Protein AF-A0A6G1A728-F1 (afdb_monomer_lite)

Structure (mmCIF, N/CA/C/O backbone):
data_AF-A0A6G1A728-F1
#
_entry.id   AF-A0A6G1A728-F1
#
loop_
_atom_site.group_PDB
_atom_site.id
_atom_site.type_symbol
_atom_site.label_atom_id
_atom_site.label_alt_id
_atom_site.label_comp_id
_atom_site.label_asym_id
_atom_site.label_entity_id
_atom_site.label_seq_id
_atom_site.pdbx_PDB_ins_code
_atom_site.Cartn_x
_atom_site.Cartn_y
_atom_site.Cartn_z
_atom_site.occupancy
_atom_site.B_iso_or_equiv
_atom_site.auth_seq_id
_atom_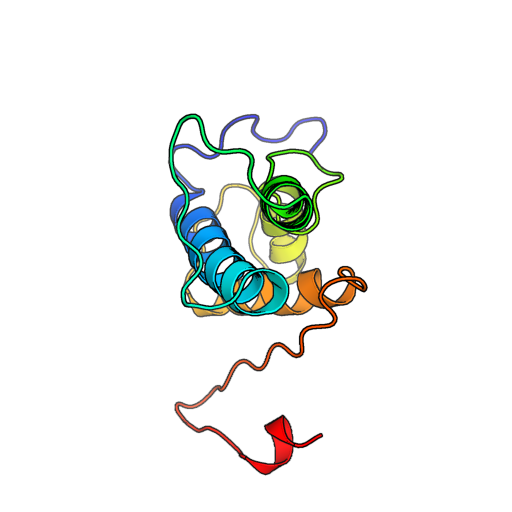site.auth_comp_id
_atom_site.auth_asym_id
_atom_site.auth_atom_id
_atom_site.pdbx_PDB_model_num
ATOM 1 N N . GLY A 1 1 ? 0.989 16.350 -1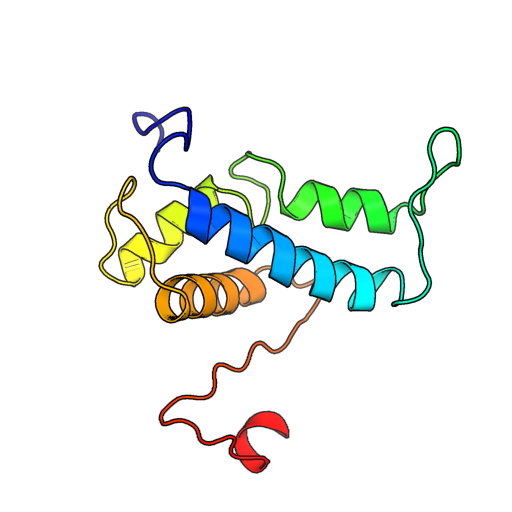.167 1.00 59.88 1 GLY A N 1
ATOM 2 C CA . GLY A 1 1 ? 2.352 16.926 -1.244 1.00 59.88 1 GLY A CA 1
ATOM 3 C C . GLY A 1 1 ? 2.675 17.545 -2.598 1.00 59.88 1 GLY A C 1
ATOM 4 O O . GLY A 1 1 ? 3.243 16.864 -3.437 1.00 59.88 1 GLY A O 1
ATOM 5 N N . GLY A 1 2 ? 2.309 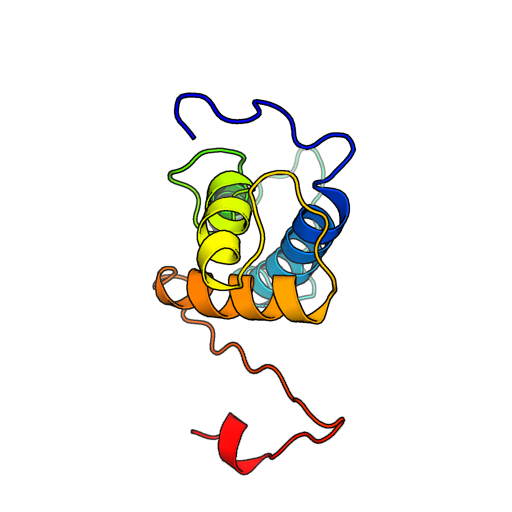18.804 -2.850 1.00 80.50 2 GLY A N 1
ATOM 6 C CA . GLY A 1 2 ? 2.964 19.608 -3.904 1.00 80.50 2 GLY A CA 1
ATOM 7 C C . GLY A 1 2 ? 4.299 20.202 -3.431 1.00 80.50 2 GLY A C 1
ATOM 8 O O . GLY A 1 2 ? 5.167 20.496 -4.235 1.00 80.50 2 GLY A O 1
ATOM 9 N N . THR A 1 3 ? 4.460 20.297 -2.110 1.00 90.69 3 THR A N 1
ATOM 10 C CA . THR A 1 3 ? 5.606 20.867 -1.385 1.00 90.69 3 THR A CA 1
ATOM 11 C C . THR A 1 3 ? 6.210 19.888 -0.367 1.00 90.69 3 THR A C 1
ATOM 13 O O . THR A 1 3 ? 7.039 20.273 0.449 1.00 90.69 3 THR A O 1
ATOM 16 N N . GLY A 1 4 ? 5.741 18.634 -0.360 1.00 93.12 4 GLY A N 1
ATOM 17 C CA . GLY A 1 4 ? 6.214 17.604 0.571 1.00 93.12 4 GLY A CA 1
ATOM 18 C C . GLY A 1 4 ? 7.537 16.969 0.123 1.00 93.12 4 GLY A C 1
ATOM 19 O O . GLY A 1 4 ? 8.063 17.342 -0.926 1.00 93.12 4 GLY A O 1
ATOM 20 N N . PRO A 1 5 ? 8.051 15.983 0.880 1.00 95.81 5 PRO A N 1
ATOM 21 C CA . PRO A 1 5 ? 9.279 15.279 0.528 1.00 95.81 5 PRO A CA 1
ATOM 22 C C . PRO A 1 5 ? 9.219 14.662 -0.874 1.00 95.81 5 PRO A C 1
ATOM 24 O O . PRO A 1 5 ? 8.189 14.124 -1.280 1.00 95.81 5 PRO A O 1
ATOM 27 N N . THR A 1 6 ? 10.345 14.701 -1.585 1.00 97.31 6 THR A N 1
ATOM 28 C CA . THR A 1 6 ? 10.554 14.019 -2.876 1.00 97.31 6 THR A CA 1
ATOM 29 C C . THR A 1 6 ? 11.301 12.690 -2.727 1.00 97.31 6 THR A C 1
ATOM 31 O O . THR A 1 6 ? 11.535 12.000 -3.714 1.00 97.31 6 THR A O 1
ATOM 34 N N . SER A 1 7 ? 11.671 12.329 -1.496 1.00 97.69 7 SER A N 1
ATOM 35 C CA . SER A 1 7 ? 12.308 11.067 -1.129 1.00 97.69 7 SER A CA 1
ATOM 36 C C . SER A 1 7 ? 11.806 10.601 0.237 1.00 97.69 7 SER A C 1
ATOM 38 O O . SER A 1 7 ? 11.538 11.418 1.127 1.00 97.69 7 SER A O 1
ATOM 40 N N . 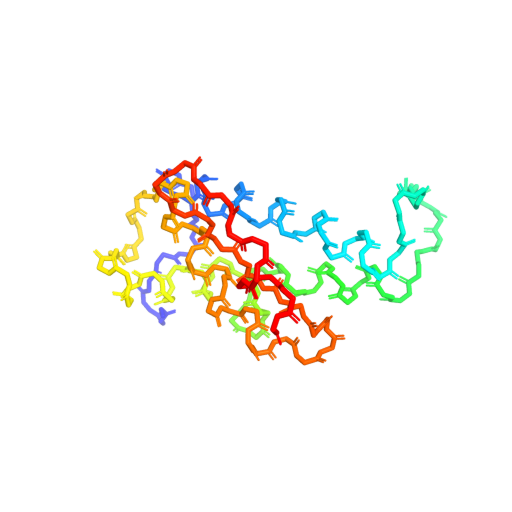ASP A 1 8 ? 11.686 9.284 0.401 1.00 98.25 8 ASP A N 1
ATOM 41 C CA . ASP A 1 8 ? 11.302 8.637 1.652 1.00 98.25 8 ASP A CA 1
ATOM 42 C C . ASP A 1 8 ? 12.484 8.103 2.482 1.00 98.25 8 ASP A C 1
ATOM 44 O O . ASP A 1 8 ? 12.291 7.505 3.546 1.00 98.25 8 ASP A O 1
ATOM 48 N N . THR A 1 9 ? 13.720 8.360 2.039 1.00 98.31 9 THR A N 1
ATOM 49 C CA . THR A 1 9 ? 14.931 7.987 2.777 1.00 98.31 9 THR A CA 1
ATOM 50 C C . THR A 1 9 ? 14.896 8.544 4.202 1.00 98.31 9 THR A C 1
ATOM 52 O O . THR A 1 9 ? 14.697 9.737 4.420 1.00 98.31 9 THR A O 1
ATOM 55 N N . GLY A 1 10 ? 15.113 7.667 5.185 1.00 97.12 10 GLY A N 1
ATOM 56 C CA . GLY A 1 10 ? 15.159 8.019 6.607 1.00 97.12 10 GLY A CA 1
ATOM 57 C C . GLY A 1 10 ? 13.825 7.920 7.354 1.00 97.12 10 GLY A C 1
ATOM 58 O O . GLY A 1 10 ? 13.838 7.954 8.580 1.00 97.12 10 GLY A O 1
ATOM 59 N N . TRP A 1 11 ? 12.690 7.738 6.667 1.00 97.56 11 TRP A N 1
ATOM 60 C CA . TRP A 1 11 ? 11.380 7.659 7.338 1.00 97.56 11 TRP A CA 1
ATOM 61 C C . TRP A 1 11 ? 10.397 6.645 6.737 1.00 97.56 11 TRP A C 1
ATOM 63 O O . TRP A 1 11 ? 9.546 6.118 7.454 1.00 97.56 11 TRP A O 1
ATOM 73 N N . GLY A 1 12 ? 10.522 6.319 5.450 1.00 98.31 12 GLY A N 1
ATOM 74 C CA . GLY A 1 12 ? 9.568 5.484 4.716 1.00 98.31 12 GLY A CA 1
ATOM 75 C C . GLY A 1 12 ? 9.694 3.977 4.931 1.00 98.31 12 GLY A C 1
ATOM 76 O O . GLY A 1 12 ? 8.897 3.226 4.378 1.00 98.31 12 GLY A O 1
ATOM 77 N N . CYS A 1 13 ? 10.660 3.491 5.716 1.00 98.38 13 CYS A N 1
ATOM 78 C CA . CYS A 1 13 ? 11.003 2.064 5.729 1.00 98.38 13 CYS A CA 1
ATOM 79 C C . CYS A 1 13 ? 9.824 1.142 6.092 1.00 98.38 13 CYS A C 1
ATOM 81 O O . CYS A 1 13 ? 9.608 0.150 5.400 1.00 98.38 13 CYS A O 1
ATOM 83 N N . MET A 1 14 ? 9.000 1.479 7.094 1.00 98.62 14 MET A N 1
ATOM 84 C CA . MET A 1 14 ? 7.811 0.672 7.412 1.00 98.62 14 MET A CA 1
ATOM 85 C C . MET A 1 14 ? 6.728 0.773 6.328 1.00 98.62 14 MET A C 1
ATOM 87 O O . MET A 1 14 ? 6.035 -0.205 6.059 1.00 98.62 14 MET A O 1
ATOM 91 N N . LEU A 1 15 ? 6.599 1.925 5.664 1.00 98.62 15 LEU A N 1
ATOM 92 C CA . LEU A 1 15 ? 5.668 2.091 4.547 1.00 98.62 15 LEU A CA 1
ATOM 93 C C . LEU A 1 15 ? 6.088 1.172 3.389 1.00 98.62 15 LEU A C 1
ATOM 95 O O . LEU A 1 15 ? 5.245 0.471 2.838 1.00 98.62 15 LEU A O 1
ATOM 99 N N . ARG A 1 16 ? 7.394 1.090 3.092 1.00 98.81 16 ARG A N 1
ATOM 100 C CA . ARG A 1 16 ? 7.961 0.155 2.105 1.00 98.81 16 ARG A CA 1
ATOM 101 C C . ARG A 1 16 ? 7.771 -1.309 2.506 1.00 98.81 16 ARG A C 1
ATOM 103 O O . ARG A 1 16 ? 7.404 -2.122 1.662 1.00 98.81 16 ARG A O 1
ATOM 110 N N . CYS A 1 17 ? 7.937 -1.659 3.783 1.00 98.75 17 CYS A N 1
ATOM 111 C CA . CYS A 1 17 ? 7.603 -3.001 4.277 1.00 98.75 17 CYS A CA 1
ATOM 112 C C . CYS A 1 17 ? 6.120 -3.339 4.059 1.00 98.75 17 CYS A C 1
ATOM 114 O O . CYS A 1 17 ? 5.805 -4.429 3.583 1.00 98.75 17 CYS A O 1
ATOM 116 N N . GLY A 1 18 ? 5.224 -2.385 4.334 1.00 98.81 18 GLY A N 1
ATOM 117 C CA . GLY A 1 18 ? 3.797 -2.493 4.034 1.00 98.81 18 GLY A CA 1
ATOM 118 C C . GLY A 1 18 ? 3.523 -2.710 2.545 1.00 98.81 18 GLY A C 1
ATOM 119 O O . GLY A 1 18 ? 2.775 -3.616 2.187 1.00 98.81 18 GLY A O 1
ATOM 120 N N . GLN A 1 19 ? 4.179 -1.944 1.668 1.00 98.88 19 GLN A N 1
ATOM 121 C CA . GLN A 1 19 ? 4.084 -2.145 0.220 1.00 98.88 19 GLN A CA 1
ATOM 122 C C . GLN A 1 19 ? 4.514 -3.558 -0.182 1.00 98.88 19 GLN A C 1
ATOM 124 O O . GLN A 1 19 ? 3.799 -4.205 -0.935 1.00 98.88 19 GLN A O 1
ATOM 129 N N . MET A 1 20 ? 5.638 -4.069 0.331 1.00 98.88 20 MET A N 1
ATOM 130 C CA . MET A 1 20 ? 6.140 -5.397 -0.040 1.00 98.88 20 MET A CA 1
ATOM 131 C C . MET A 1 20 ? 5.193 -6.528 0.373 1.00 98.88 20 MET A C 1
ATOM 133 O O . MET A 1 20 ? 4.898 -7.402 -0.444 1.00 98.88 20 MET A O 1
ATOM 137 N N . ILE A 1 21 ? 4.689 -6.521 1.613 1.00 98.88 21 ILE A N 1
ATOM 138 C CA . ILE A 1 21 ? 3.772 -7.577 2.068 1.00 98.88 21 ILE A CA 1
ATOM 139 C C . ILE A 1 21 ? 2.427 -7.508 1.333 1.00 98.88 21 ILE A C 1
ATOM 141 O O . ILE A 1 21 ? 1.874 -8.543 0.960 1.00 98.88 21 ILE A O 1
ATOM 145 N N . PHE A 1 22 ? 1.933 -6.300 1.047 1.00 98.88 22 PHE A N 1
ATOM 146 C CA . PHE A 1 22 ? 0.691 -6.121 0.300 1.00 98.88 22 PHE A CA 1
ATOM 147 C C . PHE A 1 22 ? 0.863 -6.491 -1.181 1.00 98.88 22 PHE A C 1
ATOM 149 O O . PHE A 1 22 ? 0.030 -7.196 -1.744 1.00 98.88 22 PHE A O 1
ATOM 156 N N . ALA A 1 23 ? 1.989 -6.125 -1.799 1.00 98.81 23 ALA A N 1
ATOM 157 C CA . ALA A 1 23 ? 2.344 -6.541 -3.154 1.00 98.81 23 ALA A CA 1
ATOM 158 C C . ALA A 1 23 ? 2.429 -8.064 -3.270 1.00 98.81 23 ALA A C 1
ATOM 160 O O . ALA A 1 23 ? 1.931 -8.625 -4.242 1.00 98.81 23 ALA A O 1
ATOM 161 N N . GLN A 1 24 ? 2.981 -8.754 -2.269 1.00 98.81 24 GLN A N 1
ATOM 162 C CA . GLN A 1 24 ? 2.994 -10.215 -2.245 1.00 98.81 24 GLN A CA 1
ATOM 163 C C . GLN A 1 24 ? 1.575 -10.807 -2.198 1.00 98.81 24 GLN A C 1
ATOM 165 O O . GLN A 1 24 ? 1.317 -11.810 -2.866 1.00 98.81 24 GLN A O 1
ATOM 170 N N . ALA A 1 25 ? 0.644 -10.188 -1.464 1.00 98.81 25 ALA A N 1
ATOM 171 C CA . ALA A 1 25 ? -0.763 -10.593 -1.478 1.00 98.81 25 ALA A CA 1
ATOM 172 C C . ALA A 1 25 ? -1.391 -10.402 -2.871 1.00 98.81 25 ALA A C 1
ATOM 174 O O . ALA A 1 25 ? -2.055 -11.311 -3.372 1.00 98.81 25 ALA A O 1
ATOM 175 N N . LEU A 1 26 ? -1.111 -9.278 -3.541 1.00 98.81 26 LEU A N 1
ATOM 176 C CA . LEU A 1 26 ? -1.566 -9.016 -4.911 1.00 98.81 26 LEU A CA 1
ATOM 177 C C . LEU A 1 26 ? -0.951 -9.990 -5.928 1.00 98.81 26 LEU A C 1
ATOM 179 O O . LEU A 1 26 ? -1.649 -10.465 -6.819 1.00 98.81 26 LEU A O 1
ATOM 183 N N . VAL A 1 27 ? 0.326 -10.349 -5.778 1.00 98.81 27 VAL A N 1
ATOM 184 C CA . VAL A 1 27 ? 0.973 -11.393 -6.588 1.00 98.81 27 VAL A CA 1
ATOM 185 C C . VAL A 1 27 ? 0.236 -12.719 -6.414 1.00 98.81 27 VAL A C 1
ATOM 187 O O . VAL A 1 27 ? -0.154 -13.331 -7.404 1.00 98.81 27 VAL A O 1
ATOM 190 N N . CYS A 1 28 ? -0.031 -13.151 -5.179 1.00 98.75 28 CYS A N 1
ATOM 191 C CA . CYS A 1 28 ? -0.803 -14.371 -4.940 1.00 98.75 28 CYS A CA 1
ATOM 192 C C . CYS A 1 28 ? -2.208 -14.297 -5.560 1.00 98.75 28 CYS A C 1
ATOM 194 O O . CYS A 1 28 ? -2.658 -15.275 -6.151 1.00 98.75 28 CYS A O 1
ATOM 196 N N . ARG A 1 29 ? -2.874 -13.139 -5.466 1.00 98.44 29 ARG A N 1
ATOM 197 C CA . ARG A 1 29 ? -4.230 -12.905 -5.983 1.00 98.44 29 ARG A CA 1
ATOM 198 C C . ARG A 1 29 ? -4.326 -12.924 -7.512 1.00 98.44 29 ARG A C 1
ATOM 200 O O . ARG A 1 29 ? -5.340 -13.394 -8.030 1.00 98.44 29 ARG A O 1
ATOM 207 N N . HIS A 1 30 ? -3.323 -12.382 -8.208 1.00 98.62 30 HIS A N 1
ATOM 208 C CA . HIS A 1 30 ? -3.380 -12.092 -9.653 1.00 98.62 30 HIS A CA 1
ATOM 209 C C . HIS A 1 30 ? -2.455 -12.950 -10.519 1.00 98.62 30 HIS A C 1
ATOM 211 O O . HIS A 1 30 ? -2.669 -13.058 -11.725 1.00 98.62 30 HIS A O 1
ATOM 217 N N . LEU A 1 31 ? -1.407 -13.523 -9.930 1.00 98.62 31 LEU A N 1
ATOM 218 C CA . LEU A 1 31 ? -0.386 -14.319 -10.623 1.00 98.62 31 LEU A CA 1
ATOM 219 C C . LEU A 1 31 ? -0.277 -15.741 -10.055 1.00 98.62 31 LEU A C 1
ATOM 221 O O . LEU A 1 31 ? 0.198 -16.641 -10.744 1.00 98.62 31 LEU A O 1
ATOM 225 N N . GLY A 1 32 ? -0.722 -15.948 -8.812 1.00 98.50 32 GLY A N 1
ATOM 226 C CA . GLY A 1 32 ? -0.594 -17.208 -8.088 1.00 98.50 32 GLY A CA 1
ATOM 227 C C . GLY A 1 32 ? 0.751 -17.353 -7.371 1.00 98.50 32 GLY A C 1
ATOM 228 O O . GLY A 1 32 ? 1.760 -16.740 -7.723 1.00 98.50 32 GLY A O 1
ATOM 229 N N . ARG A 1 33 ? 0.779 -18.193 -6.330 1.00 98.50 33 ARG A N 1
ATOM 230 C CA . ARG A 1 33 ? 1.958 -18.379 -5.462 1.00 98.50 33 ARG A CA 1
ATOM 231 C C . ARG A 1 33 ? 3.161 -19.002 -6.181 1.00 98.50 33 ARG A C 1
ATOM 233 O O . ARG A 1 33 ? 4.303 -18.794 -5.750 1.00 98.50 33 ARG A O 1
ATOM 240 N N . ASP A 1 34 ? 2.917 -19.741 -7.257 1.00 98.44 34 ASP A N 1
ATOM 241 C CA . ASP A 1 34 ? 3.942 -20.435 -8.043 1.00 98.44 34 ASP A CA 1
ATOM 242 C C . ASP A 1 34 ? 4.583 -19.557 -9.113 1.00 98.44 34 ASP A C 1
ATOM 244 O O . ASP A 1 34 ? 5.656 -19.893 -9.616 1.00 98.44 34 ASP A O 1
ATOM 248 N N . TRP A 1 35 ? 3.994 -18.395 -9.415 1.00 98.56 35 TRP A N 1
ATOM 249 C CA . TRP A 1 35 ? 4.592 -17.459 -10.354 1.00 98.56 35 TRP A CA 1
ATOM 250 C C . TRP A 1 35 ? 5.985 -17.025 -9.883 1.00 98.56 35 TRP A C 1
ATOM 252 O O . TRP A 1 35 ? 6.236 -16.774 -8.699 1.00 98.56 35 TRP A O 1
ATOM 262 N N . ARG A 1 36 ? 6.922 -16.948 -10.827 1.00 98.38 36 ARG A N 1
ATOM 263 C CA . ARG A 1 36 ? 8.288 -16.478 -10.600 1.00 98.38 36 ARG A CA 1
ATOM 264 C C . ARG A 1 36 ? 8.643 -15.466 -11.668 1.00 98.38 36 ARG A C 1
ATOM 266 O O . ARG A 1 36 ? 8.450 -15.710 -12.858 1.00 98.38 36 ARG A O 1
ATOM 273 N N . TRP A 1 37 ? 9.237 -14.364 -11.234 1.00 98.31 37 TRP A N 1
ATOM 274 C CA . TRP A 1 37 ? 9.858 -13.426 -12.149 1.00 98.31 37 TRP A CA 1
ATOM 275 C C . TRP A 1 37 ? 11.133 -14.037 -12.739 1.00 98.31 37 TRP A C 1
ATOM 277 O O . TRP A 1 37 ? 11.885 -14.739 -12.061 1.00 98.31 37 TRP A O 1
ATOM 287 N N . THR A 1 38 ? 11.400 -13.783 -14.015 1.00 97.88 38 THR A N 1
ATOM 288 C CA . THR A 1 38 ? 12.654 -14.186 -14.658 1.00 97.88 38 THR A CA 1
ATOM 289 C C . THR A 1 38 ? 13.061 -13.116 -15.651 1.00 97.88 38 THR A C 1
ATOM 291 O O . THR A 1 38 ? 12.273 -12.725 -16.516 1.00 97.88 38 THR A O 1
ATOM 294 N N . GLN A 1 39 ? 14.309 -12.663 -15.552 1.00 96.81 39 GLN A N 1
ATOM 295 C CA . GLN A 1 39 ? 14.863 -11.696 -16.488 1.00 96.81 39 GLN A CA 1
ATOM 296 C C . GLN A 1 39 ? 14.772 -12.230 -17.927 1.00 96.81 39 GLN A C 1
ATOM 298 O O . GLN A 1 39 ? 14.959 -13.421 -18.169 1.00 96.81 39 GLN A O 1
ATOM 303 N N . ARG A 1 40 ? 14.497 -11.344 -18.892 1.00 95.38 40 ARG A N 1
ATOM 304 C CA . ARG A 1 40 ? 14.354 -11.665 -20.330 1.00 95.38 40 ARG A CA 1
ATOM 305 C C . ARG A 1 40 ? 13.159 -12.558 -20.694 1.00 95.38 40 ARG A C 1
ATOM 307 O O . ARG A 1 40 ? 13.012 -12.902 -21.862 1.00 95.38 40 ARG A O 1
ATOM 314 N N . LYS A 1 41 ? 12.279 -12.897 -19.746 1.00 97.31 41 LYS A N 1
ATOM 315 C CA . LYS A 1 41 ? 10.970 -13.490 -20.050 1.00 97.31 41 LYS A CA 1
ATOM 316 C C . LYS A 1 41 ? 9.889 -12.419 -20.013 1.00 97.31 41 LYS A C 1
ATOM 318 O O . LYS A 1 41 ? 9.871 -11.588 -19.102 1.00 97.31 41 LYS A O 1
ATOM 323 N N . ARG A 1 42 ? 8.970 -12.467 -20.982 1.00 96.75 42 ARG A N 1
ATOM 324 C CA . ARG A 1 42 ? 7.759 -11.644 -20.948 1.00 96.75 42 ARG A CA 1
ATOM 325 C C . ARG A 1 42 ? 6.935 -12.043 -19.725 1.00 96.75 42 ARG A C 1
ATOM 327 O O . ARG A 1 42 ? 6.657 -13.223 -19.529 1.00 96.75 42 ARG A O 1
ATOM 334 N N . GLN A 1 43 ? 6.579 -11.054 -18.912 1.00 98.31 43 GLN A N 1
ATOM 335 C CA . GLN A 1 43 ? 5.703 -11.245 -17.761 1.00 98.31 43 GLN A CA 1
ATOM 336 C C . GLN A 1 43 ? 4.236 -11.051 -18.177 1.00 98.31 43 GLN A C 1
ATOM 338 O O . GLN A 1 43 ? 3.991 -10.336 -19.154 1.00 98.31 43 GLN A O 1
ATOM 343 N N . PRO A 1 44 ? 3.273 -11.673 -17.472 1.00 98.06 44 PRO A N 1
ATOM 344 C CA . PRO A 1 44 ? 1.852 -11.421 -17.697 1.00 98.06 44 PRO A CA 1
ATOM 345 C C . PRO A 1 44 ? 1.512 -9.939 -17.516 1.00 98.06 44 PRO A C 1
ATOM 347 O O . PRO A 1 44 ? 2.120 -9.266 -16.686 1.00 98.06 44 PRO A O 1
ATOM 350 N N . ASP A 1 45 ? 0.504 -9.436 -18.226 1.00 98.31 45 ASP A N 1
ATOM 351 C CA . ASP A 1 45 ? 0.114 -8.023 -18.117 1.00 98.31 45 ASP A CA 1
ATOM 352 C C . ASP A 1 45 ? -0.330 -7.667 -16.681 1.00 98.31 45 ASP A C 1
ATOM 354 O O . ASP A 1 45 ? -0.023 -6.584 -16.182 1.00 98.31 45 ASP A O 1
ATOM 358 N N . SER A 1 46 ? -0.915 -8.627 -15.950 1.00 98.38 46 SER A N 1
ATOM 359 C CA . SER A 1 46 ? -1.267 -8.475 -14.533 1.00 98.38 46 SER A CA 1
ATOM 360 C C . SER A 1 46 ? -0.062 -8.219 -13.621 1.00 98.38 46 SER A C 1
ATOM 362 O O . SER A 1 46 ? -0.213 -7.528 -12.618 1.00 98.38 46 SER A O 1
ATOM 364 N N . TYR A 1 47 ? 1.146 -8.687 -13.964 1.00 98.69 47 TYR A N 1
ATOM 365 C CA . TYR A 1 47 ? 2.359 -8.337 -13.215 1.00 98.69 47 TYR A CA 1
ATOM 366 C C . TYR A 1 47 ? 2.643 -6.837 -13.302 1.00 98.69 47 TYR A C 1
ATOM 368 O O . TYR A 1 47 ? 2.948 -6.208 -12.288 1.00 98.69 47 TYR A O 1
ATOM 376 N N . PHE A 1 48 ? 2.502 -6.252 -14.493 1.00 98.62 48 PHE A N 1
ATOM 377 C CA . PHE A 1 48 ? 2.695 -4.819 -14.680 1.00 98.62 48 PHE A CA 1
ATOM 378 C C . PHE A 1 48 ? 1.591 -4.015 -13.993 1.00 98.62 48 PHE A C 1
ATOM 380 O O . PHE A 1 48 ? 1.900 -2.989 -13.399 1.00 98.62 48 PHE A O 1
ATOM 387 N N . SER A 1 49 ? 0.344 -4.499 -13.983 1.00 98.56 49 SER A N 1
ATOM 388 C CA . SER A 1 49 ? -0.746 -3.886 -13.210 1.00 98.56 49 SER A CA 1
ATOM 389 C C . SER A 1 49 ? -0.473 -3.901 -11.702 1.00 98.56 49 SER A C 1
ATOM 391 O O . SER A 1 49 ? -0.613 -2.863 -11.057 1.00 98.56 49 SER A O 1
ATOM 393 N N . VAL A 1 50 ? -0.010 -5.033 -11.146 1.00 98.75 50 VAL A N 1
ATOM 394 C CA . VAL A 1 50 ? 0.406 -5.117 -9.735 1.00 98.75 50 VAL A CA 1
ATOM 395 C C . VAL A 1 50 ? 1.544 -4.141 -9.465 1.00 98.75 50 VAL A C 1
ATOM 397 O O . VAL A 1 50 ? 1.432 -3.330 -8.555 1.00 98.75 50 VAL A O 1
ATOM 400 N N . LEU A 1 51 ? 2.615 -4.165 -10.262 1.00 98.75 51 LEU A N 1
ATOM 401 C CA . LEU A 1 51 ? 3.756 -3.266 -10.078 1.00 98.75 51 LEU A CA 1
ATOM 402 C C . LEU A 1 51 ? 3.331 -1.793 -10.148 1.00 98.75 51 LEU A C 1
ATOM 404 O O . LEU A 1 51 ? 3.728 -0.997 -9.298 1.00 98.75 51 LEU A O 1
ATOM 408 N N . ASN A 1 52 ? 2.484 -1.445 -11.121 1.00 98.75 52 ASN A N 1
ATOM 409 C CA . ASN A 1 52 ? 1.975 -0.093 -11.317 1.00 98.75 52 ASN A CA 1
ATOM 410 C C . ASN A 1 52 ? 1.207 0.423 -10.094 1.00 98.75 52 ASN A C 1
ATOM 412 O O . ASN A 1 52 ? 1.258 1.618 -9.817 1.00 98.75 52 ASN A O 1
ATOM 416 N N . ALA A 1 53 ? 0.560 -0.448 -9.315 1.00 98.81 53 ALA A N 1
ATOM 417 C CA . ALA A 1 53 ? -0.126 -0.054 -8.088 1.00 98.81 53 ALA A CA 1
ATOM 418 C C . ALA A 1 53 ? 0.825 0.476 -6.992 1.00 98.81 53 ALA A C 1
ATOM 420 O O . ALA A 1 53 ? 0.370 1.210 -6.116 1.00 98.81 53 ALA A O 1
ATOM 421 N N . PHE A 1 54 ? 2.127 0.164 -7.048 1.00 98.88 54 PHE A N 1
ATOM 422 C CA . PHE A 1 54 ? 3.122 0.550 -6.032 1.00 98.88 54 PHE A CA 1
ATOM 423 C C . PHE A 1 54 ? 4.147 1.586 -6.505 1.00 98.88 54 PHE A C 1
ATOM 425 O O . PHE A 1 54 ? 4.960 2.036 -5.696 1.00 98.88 54 PHE A O 1
ATOM 432 N N . ILE A 1 55 ? 4.123 1.974 -7.784 1.00 98.69 55 ILE A N 1
ATOM 433 C CA . ILE A 1 55 ? 5.015 3.011 -8.318 1.00 98.69 55 ILE A CA 1
ATOM 434 C C . ILE A 1 55 ? 4.839 4.314 -7.532 1.00 98.69 55 ILE A C 1
ATOM 436 O O . ILE A 1 55 ? 3.739 4.660 -7.101 1.00 98.69 55 ILE A O 1
ATOM 440 N N . ASP A 1 56 ? 5.928 5.062 -7.355 1.00 98.62 56 ASP A N 1
ATOM 441 C CA . ASP A 1 56 ? 5.952 6.313 -6.595 1.00 98.62 56 ASP A CA 1
ATOM 442 C C . ASP A 1 56 ? 5.333 7.479 -7.378 1.00 98.62 56 ASP A C 1
ATOM 444 O O . ASP A 1 56 ? 5.958 8.502 -7.649 1.00 98.62 56 ASP A O 1
ATOM 448 N N . ARG A 1 57 ? 4.055 7.334 -7.723 1.00 97.94 57 ARG A N 1
ATOM 449 C CA . ARG A 1 57 ? 3.213 8.371 -8.310 1.00 97.94 57 ARG A CA 1
ATOM 450 C C . ARG A 1 57 ? 1.865 8.409 -7.604 1.00 97.94 57 ARG A C 1
ATOM 452 O O . ARG A 1 57 ? 1.386 7.409 -7.085 1.00 97.94 57 ARG A O 1
ATOM 459 N N . LYS A 1 58 ? 1.243 9.586 -7.565 1.00 97.25 58 LYS A N 1
ATOM 460 C CA . LYS A 1 58 ? -0.002 9.810 -6.807 1.00 97.25 58 LYS A CA 1
ATOM 461 C C . LYS A 1 58 ? -1.207 9.059 -7.383 1.00 97.25 58 LYS A C 1
ATOM 463 O O . LYS A 1 58 ? -2.170 8.850 -6.660 1.00 97.25 58 LYS A O 1
ATOM 468 N N . ASP A 1 59 ? -1.158 8.681 -8.654 1.00 97.31 59 ASP A N 1
ATOM 469 C CA . ASP A 1 59 ? -2.180 7.894 -9.352 1.00 97.31 59 ASP A CA 1
ATOM 470 C C . ASP A 1 59 ? -2.090 6.382 -9.070 1.00 97.31 59 ASP A C 1
ATOM 472 O O . ASP A 1 59 ? -3.024 5.649 -9.382 1.00 97.31 59 ASP A O 1
ATOM 476 N N . SER A 1 60 ? -1.019 5.911 -8.430 1.00 98.56 60 SER A N 1
ATOM 477 C CA . SER A 1 60 ? -0.861 4.515 -8.014 1.00 98.56 60 SER A CA 1
ATOM 478 C C . SER A 1 60 ? -1.479 4.266 -6.630 1.00 98.56 60 SER A C 1
ATOM 480 O O . SER A 1 60 ? -1.139 4.962 -5.664 1.00 98.56 60 SER A O 1
ATOM 482 N N . TYR A 1 61 ? -2.354 3.253 -6.528 1.00 98.62 61 TYR A N 1
ATOM 483 C CA . TYR A 1 61 ? -3.180 2.942 -5.345 1.00 98.62 61 TYR A CA 1
ATOM 484 C C . TYR A 1 61 ? -2.402 2.872 -4.027 1.00 98.62 61 TYR A C 1
ATOM 486 O O . TYR A 1 61 ? -2.807 3.460 -3.026 1.00 98.62 61 TYR A O 1
ATOM 494 N N . TYR A 1 62 ? -1.271 2.171 -4.036 1.00 98.81 62 TYR A N 1
ATOM 495 C CA . TYR A 1 62 ? -0.446 1.884 -2.864 1.00 98.81 62 TYR A CA 1
ATOM 496 C C . TYR A 1 62 ? 0.917 2.569 -2.953 1.00 98.81 62 TYR A C 1
ATOM 498 O O . TYR A 1 62 ? 1.899 2.081 -2.395 1.00 98.81 62 TYR A O 1
ATOM 506 N N . SER A 1 63 ? 1.008 3.686 -3.675 1.00 98.81 63 SER A N 1
ATOM 507 C CA . SER A 1 63 ? 2.230 4.489 -3.735 1.00 98.81 63 SER A CA 1
ATOM 508 C C . SER A 1 63 ? 2.629 5.034 -2.366 1.00 98.81 63 SER A C 1
ATOM 510 O O . SER A 1 63 ? 1.789 5.225 -1.481 1.00 98.81 63 SER A O 1
ATOM 512 N N . ILE A 1 64 ? 3.905 5.399 -2.218 1.00 98.75 64 ILE A N 1
ATOM 513 C CA . ILE A 1 64 ? 4.388 6.086 -1.012 1.00 98.75 64 ILE A CA 1
ATOM 514 C C . ILE A 1 64 ? 3.580 7.359 -0.709 1.00 98.75 64 ILE A C 1
ATOM 516 O O . ILE A 1 64 ? 3.330 7.687 0.449 1.00 98.75 64 ILE A O 1
ATOM 520 N N . HIS A 1 65 ? 3.102 8.035 -1.758 1.00 98.44 65 HIS A N 1
ATOM 521 C CA . HIS A 1 65 ? 2.268 9.225 -1.667 1.00 98.44 65 HIS A CA 1
ATOM 522 C C . HIS A 1 65 ? 0.918 8.923 -1.020 1.00 98.44 65 HIS A C 1
ATOM 524 O O . HIS A 1 65 ? 0.522 9.624 -0.091 1.00 98.44 65 HIS A O 1
ATOM 530 N N . GLN A 1 66 ? 0.225 7.891 -1.511 1.00 98.62 66 GLN A N 1
ATOM 531 C CA . GLN A 1 66 ? -1.090 7.506 -1.006 1.00 98.62 66 GLN A CA 1
ATOM 532 C C . GLN A 1 66 ? -0.998 6.963 0.421 1.00 98.62 66 GLN A C 1
ATOM 534 O O . GLN A 1 66 ? -1.789 7.360 1.273 1.00 98.62 66 GLN A O 1
ATOM 539 N N . ILE A 1 67 ? 0.018 6.149 0.723 1.00 98.69 67 ILE A N 1
ATOM 540 C CA . ILE A 1 67 ? 0.240 5.615 2.074 1.00 98.69 67 ILE A CA 1
ATOM 541 C C . ILE A 1 67 ? 0.520 6.747 3.070 1.00 98.69 67 ILE A C 1
ATOM 543 O O . ILE A 1 67 ? -0.146 6.834 4.101 1.00 98.69 67 ILE A O 1
ATOM 547 N N . ALA A 1 68 ? 1.457 7.646 2.756 1.00 98.31 68 ALA A N 1
ATOM 548 C CA . ALA A 1 68 ? 1.799 8.751 3.649 1.00 98.31 68 ALA A CA 1
ATOM 549 C C . ALA A 1 68 ? 0.626 9.726 3.845 1.00 98.31 68 ALA A C 1
ATOM 551 O O . ALA A 1 68 ? 0.406 10.210 4.954 1.00 98.31 68 ALA A O 1
ATOM 552 N N . GLN A 1 69 ? -0.139 10.010 2.784 1.00 98.25 69 GLN A N 1
ATOM 553 C CA . GLN A 1 69 ? -1.299 10.899 2.854 1.00 98.25 69 GLN A CA 1
ATOM 554 C C . GLN A 1 69 ? -2.455 10.274 3.644 1.00 98.25 69 GLN A C 1
ATOM 556 O O . GLN A 1 69 ? -3.088 10.969 4.437 1.00 98.25 69 GLN A O 1
ATOM 561 N N . MET A 1 70 ? -2.721 8.980 3.456 1.00 98.31 70 MET A N 1
ATOM 562 C CA . MET A 1 70 ? -3.771 8.263 4.180 1.00 98.31 70 MET A CA 1
ATOM 563 C C . MET A 1 70 ? -3.457 8.159 5.676 1.00 98.31 70 MET A C 1
ATOM 565 O O . MET A 1 70 ? -4.358 8.303 6.500 1.00 98.31 70 MET A O 1
ATOM 569 N N . GLY A 1 71 ? -2.186 7.990 6.056 1.00 98.06 71 GLY A N 1
ATOM 570 C CA . GLY A 1 71 ? -1.811 7.934 7.469 1.00 98.06 71 GLY A CA 1
ATOM 571 C C . GLY A 1 71 ? -1.943 9.260 8.223 1.00 98.06 71 GLY A C 1
ATOM 572 O O . GLY A 1 71 ? -1.984 9.235 9.451 1.00 98.06 71 GLY A O 1
ATOM 573 N N . VAL A 1 72 ? -2.145 10.398 7.544 1.00 97.56 72 VAL A N 1
ATOM 574 C CA . VAL A 1 72 ? -2.592 11.638 8.213 1.00 97.56 72 VAL A CA 1
ATOM 575 C C . VAL A 1 72 ? -3.934 11.413 8.916 1.00 97.56 72 VAL A C 1
ATOM 577 O O . VAL A 1 72 ? -4.121 11.872 10.040 1.00 97.56 72 VAL A O 1
ATOM 580 N N . GLY A 1 73 ? -4.831 10.626 8.312 1.00 95.06 73 GLY A N 1
ATOM 581 C CA . GLY A 1 73 ? -6.087 10.200 8.936 1.00 95.06 73 GLY A CA 1
ATOM 582 C C . GLY A 1 73 ? -5.912 9.226 10.109 1.00 95.06 73 GLY A C 1
ATOM 583 O O . GLY A 1 73 ? -6.845 9.048 10.882 1.00 95.06 73 GLY A O 1
ATOM 584 N N . GLU A 1 74 ? -4.725 8.634 10.270 1.00 95.31 74 GLU A N 1
ATOM 585 C CA . GLU A 1 74 ? -4.318 7.813 11.425 1.00 95.31 74 GLU A CA 1
ATOM 586 C C . GLU A 1 74 ? -3.526 8.628 12.469 1.00 95.31 74 GLU A C 1
ATOM 588 O O . GLU A 1 74 ? -2.875 8.063 13.350 1.00 95.31 74 GLU A O 1
ATOM 593 N N . GLY A 1 75 ? -3.508 9.961 12.350 1.00 96.88 75 GLY A N 1
ATOM 594 C CA . GLY A 1 75 ? -2.746 10.838 13.240 1.00 96.88 75 GLY A CA 1
ATOM 595 C C . GLY A 1 75 ? -1.231 10.792 13.015 1.00 96.88 75 GLY A C 1
ATOM 596 O O . GLY A 1 75 ? -0.469 11.122 13.925 1.00 96.88 75 GLY A O 1
ATOM 597 N N . LYS A 1 76 ? -0.770 10.371 11.828 1.00 97.62 76 LYS A N 1
ATOM 598 C CA . LYS A 1 76 ? 0.648 10.386 11.446 1.00 97.62 76 LYS A CA 1
ATOM 599 C C . LYS A 1 76 ? 0.946 11.477 10.430 1.00 97.62 76 LYS A C 1
ATOM 601 O O . LYS A 1 76 ? 0.448 11.449 9.307 1.00 97.62 76 LYS A O 1
ATOM 606 N N . SER A 1 77 ? 1.831 12.398 10.789 1.00 97.06 77 SER A N 1
ATOM 607 C CA . SER A 1 77 ? 2.327 13.404 9.848 1.00 97.06 77 SER A CA 1
ATOM 608 C C . SER A 1 77 ? 3.145 12.756 8.726 1.00 97.06 77 SER A C 1
ATOM 610 O O . SER A 1 77 ? 3.811 11.737 8.924 1.00 97.06 77 SER A O 1
ATOM 612 N N . ILE A 1 78 ? 3.146 13.369 7.539 1.00 97.19 78 ILE A N 1
ATOM 613 C CA . ILE A 1 78 ? 4.036 12.957 6.443 1.00 97.19 78 ILE A CA 1
ATOM 614 C C . ILE A 1 78 ? 5.490 13.104 6.915 1.00 97.19 78 ILE A C 1
ATOM 616 O O . ILE A 1 78 ? 5.851 14.139 7.470 1.00 97.19 78 ILE A O 1
ATOM 620 N N . GLY A 1 79 ? 6.318 12.080 6.698 1.00 95.31 79 GLY A N 1
ATOM 621 C CA . GLY A 1 79 ? 7.686 12.034 7.226 1.00 95.31 79 GLY A CA 1
ATOM 622 C C . GLY A 1 79 ? 7.822 11.313 8.570 1.00 95.31 79 GLY A C 1
ATOM 623 O O . GLY A 1 79 ? 8.938 11.072 9.018 1.00 95.31 79 GLY A O 1
ATOM 624 N N . GLN A 1 80 ? 6.717 10.949 9.226 1.00 95.38 80 GLN A N 1
ATOM 625 C CA . GLN A 1 80 ? 6.759 10.217 10.489 1.00 95.38 80 GLN A CA 1
ATOM 626 C C . GLN A 1 80 ? 6.868 8.707 10.259 1.00 95.38 80 GLN A C 1
ATOM 628 O O . GLN A 1 80 ? 6.220 8.144 9.378 1.00 95.38 80 GLN A O 1
ATOM 633 N N . TRP A 1 81 ? 7.641 8.038 11.113 1.00 93.44 81 TRP A N 1
ATOM 634 C CA . TRP A 1 81 ? 7.748 6.584 11.111 1.00 93.44 81 TRP A CA 1
ATOM 635 C C . TRP A 1 81 ? 6.445 5.902 11.563 1.00 93.44 81 TRP A C 1
ATOM 637 O O . TRP A 1 81 ? 5.775 6.356 12.500 1.00 93.44 81 TRP A O 1
ATOM 647 N N . TYR A 1 82 ? 6.080 4.802 10.898 1.00 97.50 82 TYR A N 1
ATOM 648 C CA . TYR A 1 82 ? 4.876 4.020 11.204 1.00 97.50 82 TYR A CA 1
ATOM 649 C C . TYR A 1 82 ? 5.246 2.745 11.952 1.00 97.50 82 TYR A C 1
ATOM 651 O O . TYR A 1 82 ? 6.241 2.108 11.627 1.00 97.50 82 TYR A O 1
ATOM 659 N N . GLY A 1 83 ? 4.391 2.332 12.889 1.00 97.94 83 GLY A N 1
ATOM 660 C CA . GLY A 1 83 ? 4.406 0.964 13.402 1.00 97.94 83 GLY A CA 1
ATOM 661 C C . GLY A 1 83 ? 3.614 0.005 12.496 1.00 97.94 83 GLY A C 1
ATOM 662 O O . GLY A 1 83 ? 2.842 0.468 11.647 1.00 97.94 83 GLY A O 1
ATOM 663 N N . PRO A 1 84 ? 3.734 -1.323 12.703 1.00 98.38 84 PRO A N 1
ATOM 664 C CA . PRO A 1 84 ? 3.051 -2.331 11.884 1.00 98.38 84 PRO A CA 1
ATOM 665 C C . PRO A 1 84 ? 1.524 -2.172 11.826 1.00 98.38 84 PRO A C 1
ATOM 667 O O . PRO A 1 84 ? 0.937 -2.248 10.750 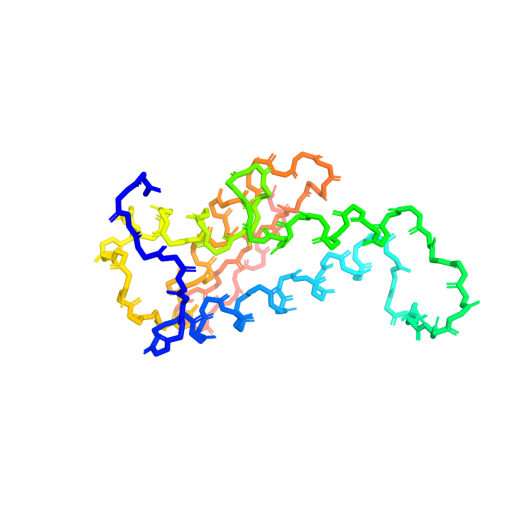1.00 98.38 84 PRO A O 1
ATOM 670 N N . ASN A 1 85 ? 0.874 -1.886 12.960 1.00 98.25 85 ASN A N 1
ATOM 671 C CA . ASN A 1 85 ? -0.581 -1.702 12.992 1.00 98.25 85 ASN A CA 1
ATOM 672 C C . ASN A 1 85 ? -1.022 -0.502 12.136 1.00 98.25 85 ASN A C 1
ATOM 674 O O . ASN A 1 85 ? -1.934 -0.616 11.326 1.00 98.25 85 ASN A O 1
ATOM 678 N N . THR A 1 86 ? -0.337 0.639 12.255 1.00 98.50 86 THR A N 1
ATOM 679 C CA . THR A 1 86 ? -0.670 1.846 11.484 1.00 98.50 86 THR A CA 1
ATOM 680 C C . THR A 1 86 ? -0.594 1.597 9.978 1.00 98.50 86 THR A C 1
ATOM 682 O O . THR A 1 86 ? -1.522 1.956 9.257 1.00 98.50 86 THR A O 1
ATOM 685 N N . VAL A 1 87 ? 0.482 0.970 9.484 1.00 98.75 87 VAL A N 1
ATOM 686 C CA . VAL A 1 87 ? 0.601 0.703 8.041 1.00 98.75 87 VAL A CA 1
ATOM 687 C C . VAL A 1 87 ? -0.461 -0.294 7.564 1.00 98.75 87 VAL A C 1
ATOM 689 O O . VAL A 1 87 ? -1.002 -0.115 6.476 1.00 98.75 87 VAL A O 1
ATOM 692 N N . ALA A 1 88 ? -0.836 -1.279 8.389 1.00 98.75 88 ALA A N 1
ATOM 693 C CA . ALA A 1 88 ? -1.928 -2.196 8.071 1.00 98.75 88 ALA A CA 1
ATOM 694 C C . ALA A 1 88 ? -3.272 -1.458 7.931 1.00 98.75 88 ALA A C 1
ATOM 696 O O . ALA A 1 88 ? -3.965 -1.652 6.932 1.00 98.75 88 ALA A O 1
ATOM 697 N N . GLN A 1 89 ? -3.615 -0.566 8.871 1.00 98.62 89 GLN A N 1
ATOM 698 C CA . GLN A 1 89 ? -4.851 0.236 8.821 1.00 98.62 89 GLN A CA 1
ATOM 699 C C . GLN A 1 89 ? -4.902 1.121 7.571 1.00 98.62 89 GLN A C 1
ATOM 701 O O . GLN A 1 89 ? -5.921 1.184 6.881 1.00 98.62 89 GLN A O 1
ATOM 706 N N . VAL A 1 90 ? -3.774 1.745 7.225 1.00 98.75 90 VAL A N 1
ATOM 707 C CA . VAL A 1 90 ? -3.646 2.533 5.995 1.00 98.75 90 VAL A CA 1
ATOM 708 C C . VAL A 1 90 ? -3.886 1.675 4.751 1.00 98.75 90 VAL A C 1
ATOM 710 O O . VAL A 1 90 ? -4.679 2.063 3.894 1.00 98.75 90 VAL A O 1
ATOM 713 N N . LEU A 1 91 ? -3.257 0.500 4.653 1.00 98.81 91 LEU A N 1
ATOM 714 C CA . LEU A 1 91 ? -3.438 -0.404 3.512 1.00 98.81 91 LEU A CA 1
ATOM 715 C C . LEU A 1 91 ? -4.885 -0.897 3.394 1.00 98.81 91 LEU A C 1
ATOM 717 O O . LEU A 1 91 ? -5.417 -0.942 2.286 1.00 98.81 91 LEU A O 1
ATOM 721 N N . LYS A 1 92 ? -5.551 -1.183 4.520 1.00 98.62 92 LYS A N 1
ATOM 722 C CA . LYS A 1 92 ? -6.982 -1.517 4.553 1.00 98.62 92 LYS A CA 1
ATOM 723 C C . LYS A 1 92 ? -7.840 -0.407 3.944 1.00 98.62 92 LYS A C 1
ATOM 725 O O . LYS A 1 92 ? -8.702 -0.698 3.121 1.00 98.62 92 LYS A O 1
ATOM 730 N N . LYS A 1 93 ? -7.595 0.857 4.306 1.00 98.56 93 LYS A N 1
ATOM 731 C CA . LYS A 1 93 ? -8.327 2.008 3.748 1.00 98.56 93 LYS A CA 1
ATOM 732 C C . LYS A 1 93 ? -8.040 2.216 2.261 1.00 98.56 93 LYS A C 1
ATOM 734 O O . LYS A 1 93 ? -8.958 2.506 1.502 1.00 98.56 93 LYS A O 1
ATOM 739 N N . LEU A 1 94 ? -6.788 2.049 1.833 1.00 98.62 94 LEU A N 1
ATOM 740 C CA . LEU A 1 94 ? -6.406 2.192 0.424 1.00 98.62 94 LEU A CA 1
ATOM 741 C C . LEU A 1 94 ? -6.989 1.084 -0.462 1.00 98.62 94 LEU A C 1
ATOM 743 O O . LEU A 1 94 ? -7.371 1.353 -1.598 1.00 98.62 94 LEU A O 1
ATOM 747 N N . ALA A 1 95 ? -7.107 -0.142 0.053 1.00 98.50 95 ALA A N 1
ATOM 748 C CA . ALA A 1 95 ? -7.644 -1.274 -0.699 1.00 98.50 95 ALA A CA 1
ATOM 749 C C . ALA A 1 95 ? -9.102 -1.089 -1.145 1.00 98.50 95 ALA A C 1
ATOM 751 O O . ALA A 1 95 ? -9.498 -1.674 -2.147 1.00 98.50 95 ALA A O 1
ATOM 752 N N . VAL A 1 96 ? -9.869 -0.222 -0.473 1.00 98.25 96 VAL A N 1
ATOM 753 C CA . VAL A 1 96 ? -11.245 0.135 -0.864 1.00 98.25 96 VAL A CA 1
ATOM 754 C C . VAL A 1 96 ? -11.307 0.742 -2.272 1.00 98.25 96 VAL A C 1
ATOM 756 O O . VAL A 1 96 ? -12.301 0.566 -2.972 1.00 98.25 96 VAL A O 1
ATOM 759 N N . PHE A 1 97 ? -10.253 1.437 -2.711 1.00 98.06 97 PHE A N 1
ATOM 760 C CA . PHE A 1 97 ? -10.208 2.078 -4.029 1.00 98.06 97 PHE A CA 1
ATOM 761 C C . PHE A 1 97 ? -9.745 1.133 -5.151 1.00 98.06 97 PHE A C 1
ATOM 763 O O . PHE A 1 97 ? -9.961 1.435 -6.327 1.00 98.06 97 PHE A O 1
ATOM 770 N N . ASP A 1 98 ? -9.127 -0.003 -4.812 1.00 98.19 98 ASP A N 1
ATOM 771 C CA . ASP A 1 98 ? -8.667 -1.007 -5.777 1.00 98.19 98 ASP A CA 1
ATOM 772 C C . ASP A 1 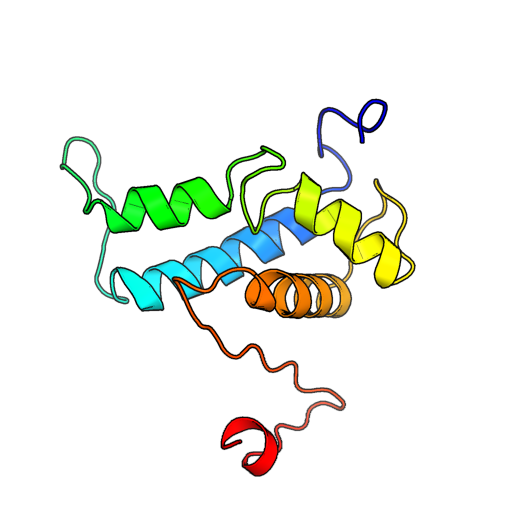98 ? -9.790 -2.005 -6.097 1.00 98.19 98 ASP A C 1
ATOM 774 O O . ASP A 1 98 ? -9.856 -3.132 -5.593 1.00 98.19 98 ASP A O 1
ATOM 778 N N . THR A 1 99 ? -10.693 -1.567 -6.972 1.00 97.81 99 THR A N 1
ATOM 779 C CA . THR A 1 99 ? -11.815 -2.383 -7.459 1.00 97.81 99 THR A CA 1
ATOM 780 C C . THR A 1 99 ? -11.371 -3.550 -8.340 1.00 97.81 99 THR A C 1
ATOM 782 O O . THR A 1 99 ? -12.119 -4.514 -8.485 1.00 97.81 99 THR A O 1
ATOM 785 N N . TRP A 1 100 ? -10.159 -3.501 -8.903 1.00 98.31 100 TRP A N 1
ATOM 786 C CA . TRP A 1 100 ? -9.611 -4.586 -9.714 1.00 98.31 100 TRP A CA 1
ATOM 787 C C . TRP A 1 100 ? -9.209 -5.784 -8.850 1.00 98.31 100 TRP A C 1
ATOM 789 O O . TRP A 1 100 ? -9.544 -6.925 -9.177 1.00 98.31 100 TRP A O 1
ATOM 799 N N . SER A 1 101 ? -8.518 -5.542 -7.732 1.00 97.94 101 SER A N 1
ATOM 800 C CA . SER A 1 101 ? -8.129 -6.609 -6.804 1.00 97.94 101 SER A CA 1
ATOM 801 C C . SER A 1 101 ? -9.290 -7.079 -5.926 1.00 97.94 101 SER A C 1
ATOM 803 O O . SER A 1 101 ? -9.348 -8.271 -5.601 1.00 97.94 101 SER A O 1
ATOM 805 N N . ALA A 1 102 ? -10.198 -6.160 -5.563 1.00 97.00 102 ALA A N 1
ATOM 806 C CA . ALA A 1 102 ? -11.384 -6.409 -4.739 1.00 97.00 102 ALA A CA 1
ATOM 807 C C . ALA A 1 102 ? -11.065 -7.225 -3.469 1.00 97.00 102 ALA A C 1
ATOM 809 O O . ALA A 1 102 ? -11.669 -8.263 -3.198 1.00 97.00 102 ALA A O 1
ATOM 810 N N . LEU A 1 103 ? -10.045 -6.788 -2.722 1.00 97.38 103 LEU A N 1
ATOM 811 C CA . LEU A 1 103 ? -9.570 -7.486 -1.527 1.00 97.38 103 LEU A CA 1
ATOM 812 C C . LEU A 1 103 ? -10.348 -7.065 -0.279 1.00 97.38 103 LEU A C 1
ATOM 814 O O . LEU A 1 103 ? -10.509 -5.878 -0.004 1.00 97.38 103 LEU A O 1
ATOM 818 N N . ALA A 1 104 ? -10.714 -8.049 0.541 1.00 97.75 104 ALA A N 1
ATOM 819 C CA . ALA A 1 104 ? -11.089 -7.823 1.929 1.00 97.75 104 ALA A CA 1
ATOM 820 C C . ALA A 1 104 ? -9.824 -7.805 2.802 1.00 97.75 104 ALA A C 1
ATOM 822 O O . ALA A 1 104 ? -9.054 -8.766 2.817 1.00 97.75 104 ALA A O 1
ATOM 823 N N . VAL A 1 105 ? -9.601 -6.708 3.533 1.00 98.12 105 VAL A N 1
ATOM 824 C CA . VAL A 1 105 ? -8.461 -6.567 4.451 1.00 98.12 105 VAL A CA 1
ATOM 825 C C . VAL A 1 105 ? -8.970 -6.541 5.890 1.00 98.12 105 VAL A C 1
ATOM 827 O O . VAL A 1 105 ? -9.574 -5.565 6.347 1.00 98.12 105 VAL A O 1
ATOM 830 N N . HIS A 1 106 ? -8.710 -7.625 6.617 1.00 98.00 106 HIS A N 1
ATOM 831 C CA . HIS A 1 106 ? -9.032 -7.755 8.033 1.00 98.00 106 HIS A CA 1
ATOM 832 C C . HIS A 1 106 ? -7.774 -7.542 8.884 1.00 98.00 106 HIS A C 1
ATOM 834 O O . HIS A 1 106 ? -6.716 -8.091 8.587 1.00 98.00 106 HIS A O 1
ATOM 840 N N . ILE A 1 107 ? -7.892 -6.737 9.940 1.00 98.00 107 ILE A N 1
ATOM 841 C CA . ILE A 1 107 ? -6.811 -6.465 10.893 1.00 98.00 107 ILE A CA 1
ATOM 842 C C . ILE A 1 107 ? -7.329 -6.913 12.250 1.00 98.00 107 ILE A C 1
ATOM 844 O O . ILE A 1 107 ? -8.133 -6.214 12.864 1.00 98.00 107 ILE A O 1
ATOM 848 N N . ALA A 1 108 ? -6.910 -8.106 12.659 1.00 97.56 108 ALA A N 1
ATOM 849 C CA . ALA A 1 108 ? -7.280 -8.686 13.938 1.00 97.56 108 ALA A CA 1
ATOM 850 C C . ALA A 1 108 ? -6.559 -7.943 15.071 1.00 97.56 108 ALA A C 1
ATOM 852 O O . ALA A 1 108 ? -5.330 -7.842 15.071 1.00 97.56 108 ALA A O 1
ATOM 853 N N . MET A 1 109 ? -7.334 -7.417 16.015 1.00 96.38 109 MET A N 1
ATOM 854 C CA . MET A 1 109 ? -6.837 -6.738 17.213 1.00 96.38 109 MET A CA 1
ATOM 855 C C . MET A 1 109 ? -6.907 -7.686 18.417 1.00 96.38 109 MET A C 1
ATOM 857 O O . MET A 1 109 ? -7.434 -8.793 18.316 1.00 96.38 109 MET A O 1
ATOM 861 N N . ASP A 1 110 ? -6.328 -7.279 19.549 1.00 95.94 110 ASP A N 1
ATOM 862 C CA . ASP A 1 110 ? -6.412 -8.013 20.823 1.00 95.94 110 ASP A CA 1
ATOM 863 C C . ASP A 1 110 ? -5.952 -9.479 20.738 1.00 95.94 110 ASP A C 1
ATOM 865 O O . ASP A 1 110 ? -6.429 -10.358 21.457 1.00 95.94 110 ASP A O 1
ATOM 869 N N . ASN A 1 111 ? -5.012 -9.747 19.824 1.00 95.81 111 ASN A N 1
ATOM 870 C CA . ASN A 1 111 ? -4.428 -11.063 19.554 1.00 95.81 111 ASN A CA 1
ATOM 871 C C . ASN A 1 111 ? -5.468 -12.156 19.236 1.00 95.81 111 ASN A C 1
ATOM 873 O O . ASN A 1 111 ? -5.185 -13.341 19.407 1.00 95.81 111 ASN A O 1
ATOM 877 N N . THR A 1 112 ? -6.661 -11.766 18.777 1.00 96.88 112 THR A N 1
ATOM 878 C CA . THR A 1 112 ? -7.805 -12.663 18.596 1.00 96.88 112 THR A CA 1
ATOM 879 C C . THR A 1 112 ? -8.358 -12.534 17.185 1.00 96.88 112 THR A C 1
ATOM 881 O O . THR A 1 112 ? -8.625 -11.436 16.704 1.00 96.88 112 THR A O 1
ATOM 884 N N . VAL A 1 113 ? -8.560 -13.669 16.515 1.00 97.19 113 VAL A N 1
ATOM 885 C CA . VAL A 1 113 ? -9.191 -13.722 15.193 1.00 97.19 113 VAL A CA 1
ATOM 886 C C . VAL A 1 113 ? -10.616 -14.236 15.352 1.00 97.19 113 VAL A C 1
ATOM 888 O O . VAL A 1 113 ? -10.825 -15.403 15.680 1.00 97.19 113 VAL A O 1
ATOM 891 N N . VAL A 1 114 ? -11.597 -13.369 15.107 1.00 96.94 114 VAL A N 1
ATOM 892 C CA . VAL A 1 114 ? -13.019 -13.727 15.154 1.00 96.94 114 VAL A CA 1
ATOM 893 C C . VAL A 1 114 ? -13.448 -14.212 13.771 1.00 96.94 114 VAL A C 1
ATOM 895 O O . VAL A 1 114 ? -13.529 -13.432 12.826 1.00 96.94 114 VAL A O 1
ATOM 898 N N . MET A 1 115 ? -13.713 -15.515 13.640 1.00 96.19 115 MET A N 1
ATOM 899 C CA . MET A 1 115 ? -14.031 -16.135 12.343 1.00 96.19 115 MET A CA 1
ATOM 900 C C . MET A 1 115 ? -15.279 -15.531 11.684 1.00 96.19 115 MET A C 1
ATOM 902 O O . MET A 1 115 ? -15.289 -15.321 10.472 1.00 96.19 115 MET A O 1
ATOM 906 N N . GLU A 1 116 ? -16.297 -15.195 12.478 1.00 95.38 116 GLU A N 1
ATOM 907 C CA . GLU A 1 116 ? -17.545 -14.601 11.983 1.00 95.38 116 GLU A CA 1
ATOM 908 C C . GLU A 1 116 ? -17.330 -13.242 11.304 1.00 95.38 116 GLU A C 1
ATOM 910 O O . GLU A 1 116 ? -18.030 -12.916 10.347 1.00 95.38 116 GLU A O 1
ATOM 915 N N . ASP A 1 117 ? -16.338 -12.464 11.744 1.00 92.44 117 ASP A N 1
ATOM 916 C CA . ASP A 1 117 ? -16.019 -11.157 11.158 1.00 92.44 117 ASP A CA 1
ATOM 917 C C . ASP A 1 117 ? -15.236 -11.257 9.847 1.00 92.44 117 ASP A C 1
ATOM 919 O O . ASP A 1 117 ? -15.153 -10.277 9.110 1.00 92.44 117 ASP A O 1
ATOM 923 N N . ILE A 1 118 ? -14.660 -12.426 9.551 1.00 94.94 118 ILE A N 1
ATOM 924 C CA . ILE A 1 118 ? -13.979 -12.705 8.279 1.00 94.94 118 ILE A CA 1
ATOM 925 C C . ILE A 1 118 ? -14.963 -13.259 7.247 1.00 94.94 118 ILE A C 1
ATOM 927 O O . ILE A 1 118 ? -14.795 -13.029 6.054 1.00 94.94 118 ILE A O 1
ATOM 931 N N . SER A 1 119 ? -15.976 -14.002 7.693 1.00 88.56 119 SER A N 1
ATOM 932 C CA . SER A 1 119 ? -16.972 -14.612 6.805 1.00 88.56 119 SER A CA 1
ATOM 933 C C . SER A 1 119 ? -18.042 -13.648 6.273 1.00 88.56 119 SER A C 1
ATOM 935 O O . SER A 1 119 ? -18.840 -14.061 5.433 1.00 88.56 119 SER A O 1
ATOM 937 N N . LYS A 1 120 ? -18.087 -12.410 6.779 1.00 65.81 120 LYS A N 1
ATOM 938 C CA . LYS A 1 120 ? -18.988 -11.339 6.321 1.00 65.81 120 LYS A CA 1
ATOM 939 C C . LYS A 1 120 ? -18.397 -10.609 5.119 1.00 65.81 120 LYS A C 1
ATOM 941 O O . LYS A 1 120 ? -19.185 -10.312 4.197 1.00 65.81 120 LYS A O 1
#

pLDDT: mean 96.95, std 5.0, range [59.88, 98.88]

InterPro domains:
  IPR005078 Peptidase C54 [PTHR22624] (2-119)
  IPR038765 Papain-like cysteine peptidase superfamily [SSF54001] (2-119)
  IPR046792 Peptidase C54, catalytic domain [PF03416] (3-119)

Foldseek 3Di:
DVPDDPDLPPACPLLVVLLVVVLQVQCCQQVNPPDDDDPPDDDPVSNVVSVQLAPQDPPRLSHSNQQQVQLVVVVDHRRHHDDNQSSLVSVQVSVVPCPVSNDHRDDDPPPDDDVVVVVD

Sequence (120 aa):
GGTGPTSDTGWGCMLRCGQMIFAQALVCRHLGRDWRWTQRKRQPDSYFSVLNAFIDRKDSYYSIHQIAQMGVGEGKSIGQWYGPNTVAQVLKKLAVFDTWSALAVHIAMDNTVVMEDISK

Secondary structure (DSSP, 8-state):
--SS-S--TTT-HHHHHHHHHHHHHHHHHHT-TT----TTSPPPHHHHHHHHTTSSSTTSTT-HHHHHHHHGGGT--TTPPPPHHHHHHHHHHHHTT-TTT--------TT---HHHH--

Radius of gyration: 15.39 Å; chains: 1; bounding box: 34×41×42 Å

Organism: Crocuta crocuta (NCBI:txid9678)